Protein AF-A0A447JGP1-F1 (afdb_monomer)

Organism: NCBI:txid1962639

Secondary structure (DSSP, 8-state):
---HHHHHHHHHHHT--EEE--TTS-EEEE-TT--EEEEE-SSSEEEEEEEETTEEEEEEEE--

Nearest PDB structures (foldseek):
  1whz-assembly1_A  TM=3.782E-01  e=6.565E+00  Thermus thermophilus
  8trv-assembly1_A  TM=3.324E-01  e=9.038E+00  Homo sapiens
  5llx-assembly1_A  TM=2.563E-01  e=7.953E+00  Idiomarina sp. A28L

Mean predicted aligned error: 3.6 Å

Structure (mmCIF, N/CA/C/O backbone):
data_AF-A0A447JGP1-F1
#
_entry.id   AF-A0A447JGP1-F1
#
loop_
_atom_site.group_PDB
_atom_site.id
_atom_site.type_symbol
_atom_site.label_atom_id
_atom_site.label_alt_id
_atom_site.label_comp_id
_atom_site.label_asym_id
_atom_site.label_entity_id
_atom_site.label_seq_id
_atom_site.pdbx_PDB_ins_code
_atom_site.Cartn_x
_atom_site.Cartn_y
_atom_site.Cartn_z
_atom_site.occupancy
_atom_site.B_iso_or_equiv
_atom_site.auth_seq_id
_atom_site.auth_comp_id
_atom_site.auth_asym_id
_atom_site.auth_atom_id
_atom_site.pdbx_PDB_model_num
ATOM 1 N N . MET 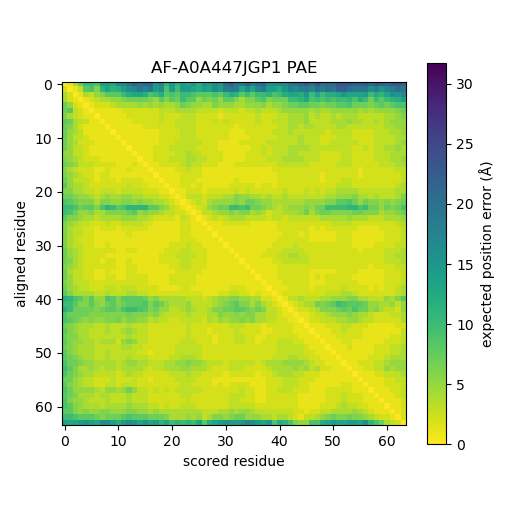A 1 1 ? 17.964 6.951 4.174 1.00 57.38 1 MET A N 1
ATOM 2 C CA . MET A 1 1 ? 16.712 6.166 4.115 1.00 57.38 1 MET A CA 1
ATOM 3 C C . MET A 1 1 ? 16.363 5.775 5.539 1.00 57.38 1 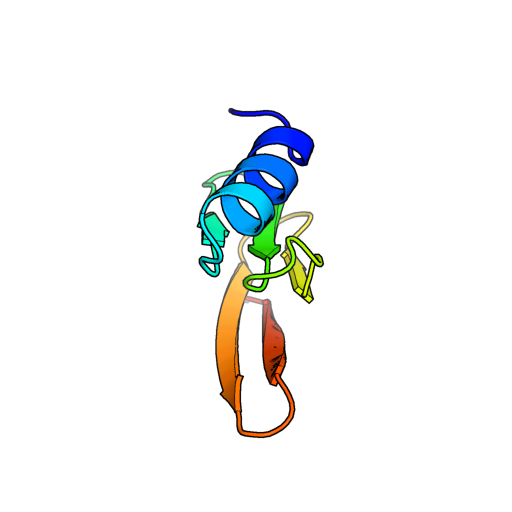M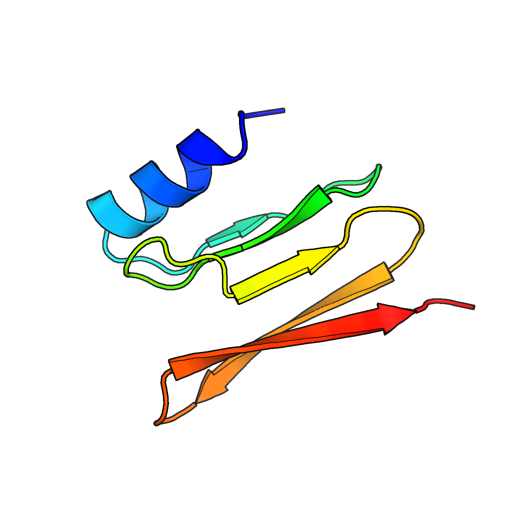ET A C 1
ATOM 5 O O . MET A 1 1 ? 17.243 5.266 6.222 1.00 57.38 1 MET A O 1
ATOM 9 N N . LEU A 1 2 ? 15.167 6.104 6.032 1.00 62.91 2 LEU A N 1
ATOM 10 C CA . LEU A 1 2 ? 14.746 5.658 7.365 1.00 62.91 2 LEU A CA 1
ATOM 11 C C . LEU A 1 2 ? 14.579 4.133 7.343 1.00 62.91 2 LEU A C 1
ATOM 13 O O . LEU A 1 2 ? 14.157 3.574 6.331 1.00 62.91 2 LEU A O 1
ATOM 17 N N . LEU A 1 3 ? 14.937 3.461 8.439 1.00 74.50 3 LEU A N 1
ATOM 18 C CA . LEU A 1 3 ? 14.749 2.015 8.555 1.00 74.50 3 LEU A CA 1
ATOM 19 C C . LEU A 1 3 ? 13.250 1.682 8.420 1.00 74.50 3 LEU A C 1
ATOM 21 O O . LEU A 1 3 ? 12.434 2.433 8.956 1.00 74.50 3 LEU A O 1
ATOM 25 N N . PRO A 1 4 ? 12.863 0.554 7.793 1.00 73.00 4 PRO A N 1
ATOM 26 C CA . PRO A 1 4 ? 11.457 0.153 7.634 1.00 73.00 4 PRO A CA 1
ATOM 27 C C . PRO A 1 4 ? 10.647 0.178 8.940 1.00 73.00 4 PRO A C 1
ATOM 29 O O . PRO A 1 4 ? 9.455 0.472 8.944 1.00 73.00 4 PRO A O 1
ATOM 32 N N . HIS A 1 5 ? 11.317 -0.068 10.068 1.00 83.50 5 HIS A N 1
ATOM 33 C CA . HIS A 1 5 ? 10.724 -0.033 11.401 1.00 83.50 5 HIS A CA 1
ATOM 34 C C . HIS A 1 5 ? 10.234 1.366 11.822 1.00 83.50 5 HIS A C 1
ATOM 36 O O . HIS A 1 5 ? 9.271 1.483 12.572 1.00 83.50 5 HIS A O 1
ATOM 42 N N . ALA A 1 6 ? 10.847 2.439 11.312 1.00 90.81 6 ALA A N 1
ATOM 43 C CA . ALA A 1 6 ? 10.442 3.807 11.628 1.00 90.81 6 ALA A CA 1
ATOM 44 C C . ALA A 1 6 ? 9.049 4.138 11.075 1.00 90.81 6 ALA A C 1
ATOM 46 O O . ALA A 1 6 ? 8.287 4.839 11.735 1.00 90.81 6 ALA A O 1
ATOM 47 N N . TYR A 1 7 ? 8.702 3.615 9.896 1.00 92.06 7 TYR A N 1
ATOM 48 C CA . TYR A 1 7 ? 7.401 3.861 9.272 1.00 92.06 7 TYR A CA 1
ATOM 49 C C . TYR A 1 7 ? 6.275 3.094 9.963 1.00 92.06 7 TYR A C 1
ATOM 51 O O . TYR A 1 7 ? 5.221 3.675 10.195 1.00 92.06 7 TYR A O 1
ATOM 59 N N . ASN A 1 8 ? 6.529 1.851 10.386 1.00 93.06 8 ASN A N 1
ATOM 60 C CA . ASN A 1 8 ? 5.615 1.098 11.250 1.00 93.06 8 ASN A CA 1
ATOM 61 C C . ASN A 1 8 ? 5.323 1.865 12.553 1.00 93.06 8 ASN A C 1
ATOM 63 O O . ASN A 1 8 ? 4.164 2.125 12.865 1.00 93.06 8 ASN A O 1
ATOM 67 N N . VAL A 1 9 ? 6.369 2.288 13.275 1.00 94.31 9 VAL A N 1
ATOM 68 C CA . VAL A 1 9 ? 6.211 3.015 14.545 1.00 94.31 9 VAL A CA 1
ATOM 69 C C . VAL A 1 9 ? 5.497 4.346 14.334 1.00 94.31 9 VAL A C 1
ATOM 71 O O . VAL A 1 9 ? 4.617 4.695 15.115 1.00 94.31 9 VAL A O 1
ATOM 74 N N . PHE 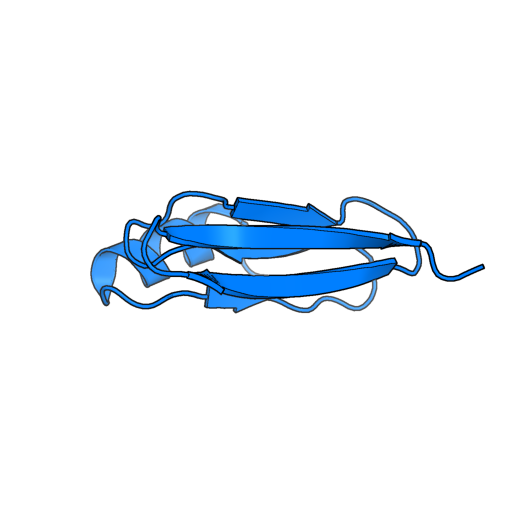A 1 10 ? 5.858 5.095 13.290 1.00 95.19 10 PHE A N 1
ATOM 75 C CA . PHE A 1 10 ? 5.207 6.362 12.965 1.00 95.19 10 PHE A CA 1
ATOM 76 C C . PHE A 1 10 ? 3.719 6.156 12.683 1.00 95.19 10 PHE A C 1
ATOM 78 O O . PHE A 1 10 ? 2.877 6.845 13.252 1.00 95.19 10 PHE A O 1
ATOM 85 N N . SER A 1 11 ? 3.410 5.180 11.839 1.00 95.75 11 SER A N 1
ATOM 86 C CA . SER A 1 11 ? 2.055 4.864 11.424 1.00 95.75 11 SER A CA 1
ATOM 87 C C . SER A 1 11 ? 1.166 4.483 12.611 1.00 95.75 11 SER A C 1
ATOM 89 O O . SER A 1 11 ? 0.163 5.155 12.850 1.00 95.75 11 SER A O 1
ATOM 91 N N . HIS A 1 12 ? 1.612 3.532 13.437 1.00 95.12 12 HIS A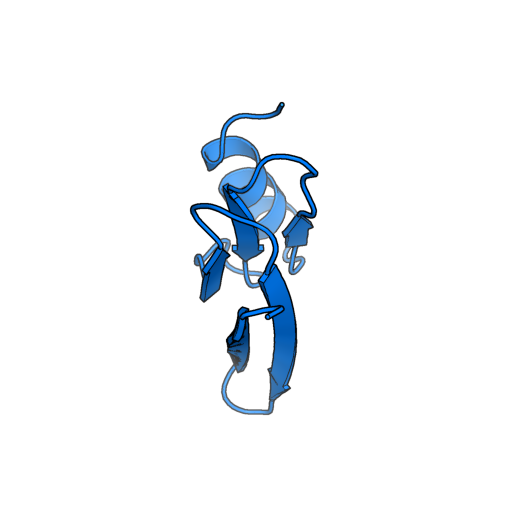 N 1
ATOM 92 C CA . HIS A 1 12 ? 0.911 3.131 14.656 1.00 95.12 12 HIS A CA 1
ATOM 93 C C . HIS A 1 12 ? 0.781 4.286 15.663 1.00 95.12 12 HIS A C 1
ATOM 95 O O . HIS A 1 12 ? -0.272 4.486 16.263 1.00 95.12 12 HIS A O 1
ATOM 101 N N . LYS A 1 13 ? 1.844 5.081 15.860 1.00 97.06 13 LYS A N 1
ATOM 102 C CA . LYS A 1 13 ? 1.849 6.186 16.834 1.00 97.06 13 LYS A CA 1
ATOM 103 C C . LYS A 1 13 ? 0.843 7.281 16.486 1.00 97.06 13 LYS A C 1
ATOM 105 O O . LYS A 1 13 ? 0.257 7.864 17.395 1.00 97.06 13 LYS A O 1
ATOM 110 N N . TYR A 1 14 ? 0.698 7.596 15.204 1.00 97.31 14 TYR A N 1
ATOM 111 C CA . TYR A 1 14 ? -0.163 8.687 14.751 1.00 97.31 14 TYR A CA 1
ATOM 112 C C . TYR A 1 14 ? -1.505 8.209 14.191 1.00 97.31 14 TYR A C 1
ATOM 114 O O . TYR A 1 14 ? -2.316 9.052 13.824 1.00 97.31 14 TYR A O 1
ATOM 122 N N . ALA A 1 15 ? -1.753 6.895 14.159 1.00 96.19 15 ALA A N 1
ATOM 123 C CA . ALA A 1 15 ? -2.940 6.288 13.560 1.00 96.19 15 ALA A CA 1
ATOM 124 C C . ALA A 1 15 ? -3.164 6.751 12.107 1.00 96.19 15 ALA A C 1
ATOM 126 O O . ALA A 1 15 ? -4.273 7.104 11.706 1.00 96.19 15 ALA A O 1
ATOM 127 N N . LEU A 1 16 ? -2.082 6.783 11.320 1.00 96.25 16 LEU A N 1
ATOM 128 C CA . LEU A 1 16 ? -2.092 7.210 9.919 1.00 96.25 16 LEU A CA 1
ATOM 129 C C . LEU A 1 16 ? -1.519 6.120 9.025 1.00 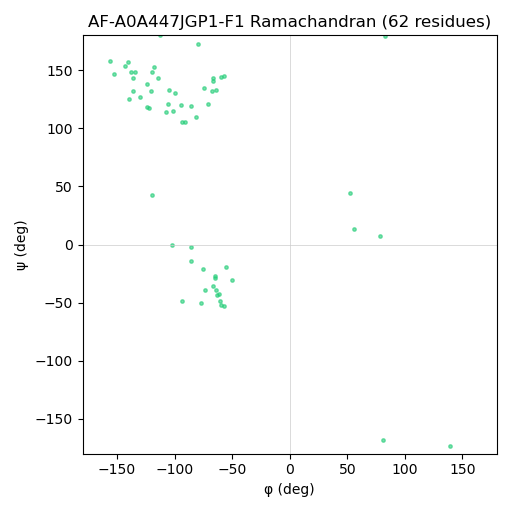96.25 16 LEU A C 1
ATOM 131 O O . LEU A 1 16 ? -0.469 5.551 9.328 1.00 96.25 16 LEU A O 1
ATOM 135 N N . ALA A 1 17 ? -2.154 5.901 7.879 1.00 96.88 17 ALA A N 1
ATOM 136 C CA . ALA A 1 17 ? -1.548 5.123 6.812 1.00 96.88 17 ALA A CA 1
ATOM 137 C C . AL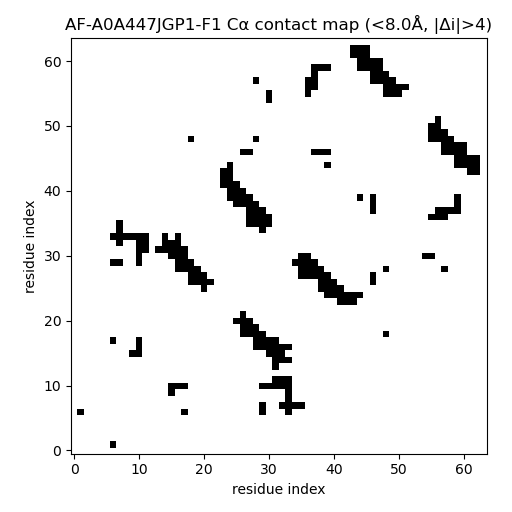A A 1 17 ? -0.338 5.864 6.231 1.00 96.88 17 ALA A C 1
ATOM 139 O O . ALA A 1 17 ? -0.360 7.086 6.056 1.00 96.88 17 ALA A O 1
ATOM 140 N N . VAL A 1 18 ? 0.721 5.122 5.920 1.00 96.31 18 VAL A N 1
ATOM 141 C CA . VAL A 1 18 ? 1.980 5.677 5.414 1.00 96.31 18 VAL A CA 1
ATOM 142 C C . VAL A 1 18 ? 2.325 5.019 4.093 1.00 96.31 18 VAL A C 1
ATOM 144 O O . VAL A 1 18 ? 2.590 3.823 4.052 1.00 96.31 18 VAL A O 1
ATOM 147 N N . LEU A 1 19 ? 2.391 5.820 3.031 1.00 95.25 19 LEU A N 1
ATOM 148 C CA . LEU A 1 19 ? 2.936 5.417 1.740 1.00 95.25 19 LEU A CA 1
ATOM 149 C C . LEU A 1 19 ? 4.353 5.980 1.595 1.00 95.25 19 LEU A C 1
ATOM 151 O O . LEU A 1 19 ? 4.548 7.194 1.540 1.00 95.25 19 LEU A O 1
ATOM 155 N N . MET A 1 20 ? 5.343 5.097 1.530 1.00 93.75 20 MET A N 1
ATOM 156 C CA . MET A 1 20 ? 6.738 5.450 1.301 1.00 93.75 20 MET A CA 1
ATOM 157 C C . MET A 1 20 ? 7.132 5.086 -0.126 1.00 93.75 20 MET A C 1
ATOM 159 O O . MET A 1 20 ? 7.066 3.923 -0.524 1.00 93.75 20 MET A O 1
ATOM 163 N N . ALA A 1 21 ? 7.560 6.093 -0.882 1.00 91.69 21 ALA A N 1
ATOM 164 C CA . ALA A 1 21 ? 8.105 5.931 -2.219 1.00 91.69 21 ALA A CA 1
ATOM 165 C C . ALA A 1 21 ? 9.626 6.092 -2.177 1.00 91.69 21 ALA A C 1
ATOM 167 O O . ALA A 1 21 ? 10.148 7.042 -1.590 1.00 91.69 21 ALA A O 1
ATOM 168 N N . ASN A 1 22 ? 10.334 5.175 -2.827 1.00 88.56 22 ASN A N 1
ATOM 169 C CA . ASN A 1 22 ? 11.782 5.191 -2.922 1.00 88.56 22 ASN A CA 1
ATOM 170 C C . ASN A 1 22 ? 12.244 4.872 -4.350 1.00 88.56 22 ASN A C 1
ATOM 172 O O . ASN A 1 22 ? 11.651 4.049 -5.046 1.00 88.56 22 ASN A O 1
ATOM 176 N N . ALA A 1 23 ? 13.321 5.529 -4.782 1.00 82.75 23 ALA A N 1
ATOM 177 C CA . ALA A 1 23 ? 13.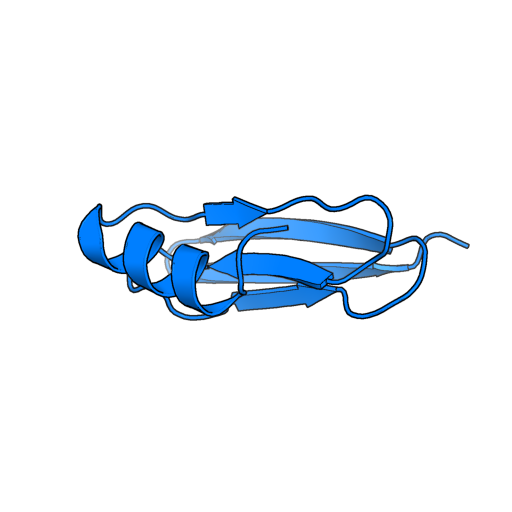822 5.448 -6.154 1.00 82.75 23 ALA A CA 1
ATOM 178 C C . ALA A 1 23 ? 14.550 4.126 -6.465 1.00 82.75 23 ALA A C 1
ATOM 180 O O . ALA A 1 23 ? 14.655 3.746 -7.627 1.00 82.75 23 ALA A O 1
ATOM 181 N N . CYS A 1 24 ? 15.034 3.418 -5.439 1.00 81.50 24 CYS A N 1
ATOM 182 C CA . CYS A 1 24 ? 15.834 2.196 -5.586 1.00 81.50 24 CYS A CA 1
ATOM 183 C C . CYS A 1 24 ? 15.173 0.975 -4.917 1.00 81.50 24 CYS A C 1
ATOM 185 O O . CYS A 1 24 ? 15.848 0.206 -4.235 1.00 81.50 24 CYS A O 1
ATOM 187 N N . GLY A 1 25 ? 13.856 0.811 -5.079 1.00 84.44 25 GLY A N 1
ATOM 188 C CA . GLY A 1 25 ? 13.090 -0.295 -4.487 1.00 84.44 25 GLY A CA 1
ATOM 189 C C . GLY A 1 25 ? 12.723 -0.066 -3.019 1.00 84.44 25 GLY A C 1
ATOM 190 O O . GLY A 1 25 ? 12.840 1.036 -2.502 1.00 84.44 25 GLY A O 1
ATOM 191 N N . SER A 1 26 ? 12.252 -1.098 -2.329 1.00 89.00 26 SER A N 1
ATOM 192 C CA . SER A 1 26 ? 11.741 -1.043 -0.945 1.00 89.00 26 SER A CA 1
ATOM 193 C C . SER A 1 26 ? 10.603 -0.046 -0.665 1.00 89.00 26 SER A C 1
ATOM 195 O O . SER A 1 26 ? 10.311 0.194 0.504 1.00 89.00 26 SER A O 1
ATOM 197 N N . SER A 1 27 ? 9.941 0.519 -1.682 1.00 92.94 27 SER A N 1
ATOM 198 C CA . SER A 1 27 ? 8.709 1.304 -1.490 1.00 92.94 27 SER A CA 1
ATOM 199 C C . SER A 1 27 ? 7.658 0.452 -0.777 1.00 92.94 27 SER A C 1
ATOM 201 O O . SER A 1 27 ? 7.586 -0.755 -1.007 1.00 92.94 27 SER A O 1
ATOM 203 N N . ALA A 1 28 ? 6.841 1.047 0.088 1.00 95.69 28 ALA A N 1
ATOM 204 C CA . ALA A 1 28 ? 5.918 0.287 0.927 1.00 95.69 28 ALA A CA 1
ATOM 205 C C . ALA A 1 28 ? 4.716 1.108 1.395 1.00 95.69 28 ALA A C 1
ATOM 207 O O . ALA A 1 28 ? 4.784 2.334 1.479 1.00 95.69 28 ALA A O 1
ATOM 208 N N . LEU A 1 29 ? 3.643 0.403 1.747 1.00 97.00 29 LEU A N 1
ATOM 209 C CA . LEU A 1 29 ? 2.453 0.945 2.392 1.00 97.00 29 LEU A CA 1
ATOM 210 C C . LEU A 1 29 ? 2.232 0.256 3.738 1.00 97.00 29 LEU A C 1
ATOM 212 O O . LEU A 1 29 ? 2.212 -0.975 3.807 1.00 97.00 29 LEU A O 1
ATOM 216 N N . TRP A 1 30 ? 1.998 1.055 4.774 1.00 97.56 30 TRP A N 1
ATOM 217 C CA . TRP A 1 30 ? 1.493 0.606 6.069 1.00 97.56 30 TRP A CA 1
ATOM 218 C C . TRP A 1 30 ? 0.102 1.186 6.327 1.00 97.56 30 TRP A C 1
ATOM 220 O O . TRP A 1 30 ? -0.155 2.333 5.952 1.00 97.56 30 TRP A O 1
ATOM 230 N N . ASP A 1 31 ? -0.779 0.412 6.958 1.00 97.38 31 ASP A N 1
ATOM 231 C CA . ASP A 1 31 ? -2.069 0.907 7.454 1.00 97.38 31 ASP A CA 1
ATOM 232 C C . ASP A 1 31 ? -1.925 1.652 8.779 1.00 97.38 31 ASP A C 1
ATOM 234 O O . ASP A 1 31 ? -0.874 1.601 9.393 1.00 97.38 31 ASP A O 1
ATOM 238 N N . GLU A 1 32 ? -2.989 2.289 9.265 1.00 96.88 32 GLU A N 1
ATOM 239 C CA . GLU A 1 32 ? -3.007 3.040 10.526 1.00 96.88 32 GLU A CA 1
ATOM 240 C C . GLU A 1 32 ? -2.571 2.270 11.790 1.00 96.88 32 GLU A C 1
ATOM 242 O O . GLU A 1 32 ? -2.212 2.902 12.783 1.00 96.88 32 GLU A O 1
ATOM 247 N N . SER A 1 33 ? -2.575 0.934 11.783 1.00 96.25 33 SER A N 1
ATOM 248 C CA . SER A 1 33 ? -2.080 0.114 12.899 1.00 96.25 33 SER A CA 1
ATOM 249 C C . SER A 1 33 ? -0.568 -0.138 12.824 1.00 96.25 33 SER A C 1
ATOM 251 O O . SER A 1 33 ? 0.018 -0.771 13.704 1.00 96.25 33 SER A O 1
ATOM 253 N N . GLY A 1 34 ? 0.085 0.361 11.774 1.00 96.06 34 GLY A N 1
ATOM 254 C CA . GLY A 1 34 ? 1.462 0.046 11.430 1.00 96.06 34 GLY A CA 1
ATOM 255 C C . GLY A 1 34 ? 1.615 -1.308 10.736 1.00 96.06 34 GLY A C 1
ATOM 256 O O . GLY A 1 34 ? 2.751 -1.740 10.521 1.00 96.06 34 GLY A O 1
ATOM 257 N N . GLN A 1 35 ? 0.538 -2.001 10.365 1.00 95.94 35 GLN A N 1
ATOM 258 C CA . GLN A 1 35 ? 0.645 -3.257 9.628 1.00 95.94 35 GLN A CA 1
ATOM 259 C C . GLN A 1 35 ? 1.189 -2.983 8.224 1.00 95.94 35 GLN A C 1
ATOM 261 O O . GLN A 1 35 ? 0.718 -2.089 7.526 1.00 95.94 35 GLN A O 1
ATOM 266 N N . LEU A 1 36 ? 2.195 -3.752 7.797 1.00 96.50 36 LEU A N 1
ATOM 267 C CA . LEU A 1 36 ? 2.690 -3.687 6.423 1.00 96.50 36 LEU A CA 1
ATOM 268 C C . LEU A 1 36 ? 1.649 -4.308 5.485 1.00 96.50 36 LEU A C 1
ATOM 270 O O . LEU A 1 36 ? 1.336 -5.489 5.620 1.00 96.50 36 LEU A O 1
ATOM 274 N N . ILE A 1 37 ? 1.164 -3.522 4.528 1.00 97.50 37 ILE A N 1
ATOM 275 C CA . ILE A 1 37 ? 0.142 -3.936 3.560 1.00 97.50 37 ILE A CA 1
ATOM 276 C C . ILE A 1 37 ? 0.787 -4.452 2.279 1.00 97.50 37 ILE A C 1
ATOM 278 O O . ILE A 1 37 ? 0.445 -5.525 1.795 1.00 97.50 37 ILE A O 1
ATOM 282 N N . VAL A 1 38 ? 1.747 -3.705 1.732 1.00 96.25 38 VAL A N 1
ATOM 283 C CA . VAL A 1 38 ? 2.466 -4.095 0.514 1.00 96.25 38 VAL A CA 1
ATOM 284 C C . VAL A 1 38 ? 3.863 -3.485 0.501 1.00 96.25 38 VAL A C 1
ATOM 286 O O . VAL A 1 38 ? 4.074 -2.383 1.011 1.00 96.25 38 VAL A O 1
ATOM 289 N N . ARG A 1 39 ? 4.829 -4.202 -0.083 1.00 95.06 39 ARG A N 1
ATOM 290 C CA . ARG A 1 39 ? 6.211 -3.745 -0.253 1.00 95.06 39 ARG A CA 1
ATOM 291 C C . ARG A 1 39 ? 6.747 -4.152 -1.620 1.00 95.06 39 ARG A C 1
ATOM 293 O O . ARG A 1 39 ? 6.749 -5.328 -1.961 1.00 95.06 39 ARG A O 1
ATOM 300 N N . ALA A 1 40 ? 7.230 -3.176 -2.375 1.00 92.94 40 ALA A N 1
ATOM 301 C CA . ALA A 1 40 ? 7.903 -3.370 -3.649 1.00 92.94 40 ALA A CA 1
ATOM 302 C C . ALA A 1 40 ? 9.410 -3.505 -3.406 1.00 92.94 40 ALA A C 1
ATOM 304 O O . ALA A 1 40 ? 10.073 -2.514 -3.119 1.00 92.94 40 ALA A O 1
ATOM 305 N N . ASP A 1 41 ? 9.952 -4.719 -3.499 1.00 86.50 41 ASP A N 1
ATOM 306 C CA . ASP A 1 41 ? 11.326 -5.006 -3.067 1.00 86.50 41 ASP A CA 1
ATOM 307 C C . ASP A 1 41 ? 12.399 -4.526 -4.055 1.00 86.50 41 ASP A C 1
ATOM 309 O O . ASP A 1 41 ? 13.321 -3.815 -3.647 1.00 86.50 41 ASP A O 1
ATOM 313 N N . CYS A 1 42 ? 12.287 -4.854 -5.346 1.00 86.38 42 CYS A N 1
ATOM 314 C CA . CYS A 1 42 ? 13.310 -4.525 -6.342 1.00 86.38 42 CYS A CA 1
ATOM 315 C C . CYS A 1 42 ? 12.737 -4.137 -7.713 1.00 86.38 42 CYS A C 1
ATOM 317 O O . CYS A 1 42 ? 11.661 -4.579 -8.108 1.00 86.38 42 CYS A O 1
ATOM 319 N N . GLY A 1 43 ? 13.507 -3.334 -8.454 1.00 85.94 43 GLY A N 1
ATOM 320 C CA . GLY A 1 43 ? 13.170 -2.897 -9.809 1.00 85.94 43 GLY A CA 1
ATOM 321 C C . GLY A 1 43 ? 12.216 -1.703 -9.874 1.00 85.94 43 GLY A C 1
ATOM 322 O O . GLY A 1 43 ? 11.794 -1.145 -8.859 1.00 85.94 43 GLY A O 1
ATOM 323 N N . SER A 1 44 ? 11.906 -1.295 -11.103 1.00 88.50 44 SER A N 1
ATOM 324 C CA . SER A 1 44 ? 10.928 -0.248 -11.395 1.00 88.50 44 SER A CA 1
ATOM 325 C C . SER A 1 44 ? 9.521 -0.838 -11.346 1.00 88.50 44 SER A C 1
ATOM 327 O O . SER A 1 44 ? 9.134 -1.633 -12.200 1.00 88.50 44 SER A O 1
ATOM 329 N N . LEU A 1 45 ? 8.763 -0.462 -10.321 1.00 90.50 45 LEU A N 1
ATOM 330 C CA . LEU A 1 45 ? 7.430 -0.985 -10.035 1.00 90.50 45 LEU A CA 1
ATOM 331 C C . LEU A 1 45 ? 6.492 0.176 -9.696 1.00 90.50 45 LEU A C 1
ATOM 333 O O . LEU A 1 45 ? 6.917 1.164 -9.094 1.00 90.50 45 LEU A O 1
ATOM 337 N N . LEU A 1 46 ? 5.213 0.033 -10.032 1.00 92.06 46 LEU A N 1
ATOM 338 C CA . LEU A 1 46 ? 4.152 0.874 -9.496 1.00 92.06 46 LEU A CA 1
ATOM 339 C C . LEU A 1 46 ? 3.536 0.164 -8.289 1.00 92.06 46 LEU A C 1
ATOM 341 O O . LEU A 1 46 ? 3.011 -0.938 -8.409 1.00 92.06 46 LEU A O 1
ATOM 345 N N . LEU A 1 47 ? 3.605 0.803 -7.125 1.00 94.56 47 LEU A N 1
ATOM 346 C CA . LEU A 1 47 ? 2.927 0.352 -5.914 1.00 94.56 47 LEU A CA 1
ATOM 347 C C . LEU A 1 47 ? 1.643 1.160 -5.754 1.00 94.56 47 LEU A C 1
ATOM 349 O O . LEU A 1 47 ? 1.676 2.390 -5.821 1.00 94.56 47 LEU A O 1
ATOM 353 N N . THR A 1 48 ? 0.525 0.477 -5.533 1.00 95.19 48 THR A N 1
ATOM 354 C CA . THR A 1 48 ? -0.771 1.121 -5.301 1.00 95.19 48 THR A CA 1
ATOM 355 C C . THR A 1 48 ? -1.307 0.781 -3.917 1.00 95.19 48 THR A C 1
ATOM 357 O O . THR A 1 48 ? -0.968 -0.251 -3.338 1.00 95.19 48 THR A O 1
ATOM 360 N N . GLY A 1 49 ? -2.125 1.683 -3.382 1.00 95.81 49 GLY A N 1
ATOM 361 C CA . GLY A 1 49 ? -2.820 1.520 -2.114 1.00 95.81 49 GLY A CA 1
ATOM 362 C C . GLY A 1 49 ? -4.260 1.986 -2.252 1.00 95.81 49 GLY A C 1
ATOM 363 O O . GLY A 1 49 ? -4.502 3.073 -2.776 1.00 95.81 49 GLY A O 1
ATOM 364 N N . LEU A 1 50 ? -5.206 1.182 -1.774 1.00 96.62 50 LEU A N 1
ATOM 365 C CA . LEU A 1 50 ? -6.629 1.502 -1.782 1.00 96.62 50 LEU A CA 1
ATOM 366 C C . LEU A 1 50 ? -7.224 1.269 -0.395 1.00 96.62 50 LEU A C 1
ATOM 368 O O . LEU A 1 50 ? -7.113 0.174 0.159 1.00 96.62 50 LEU A O 1
ATOM 372 N N . ARG A 1 51 ? -7.901 2.282 0.155 1.00 96.69 51 ARG A N 1
ATOM 373 C CA . ARG A 1 51 ? -8.704 2.114 1.370 1.00 96.69 51 ARG A CA 1
ATOM 374 C C . ARG A 1 51 ? -10.098 1.621 0.997 1.00 96.69 51 ARG A C 1
ATOM 376 O O . ARG A 1 51 ? -10.838 2.306 0.297 1.00 96.69 51 ARG A O 1
ATOM 383 N N . THR A 1 52 ? -10.448 0.440 1.490 1.00 96.12 52 THR A N 1
ATOM 384 C CA . THR A 1 52 ? -11.769 -0.190 1.334 1.00 96.12 52 THR A CA 1
ATOM 385 C C . THR A 1 52 ? -12.486 -0.264 2.681 1.00 96.12 52 THR A C 1
ATOM 387 O O . THR A 1 52 ? -11.925 0.144 3.698 1.00 96.12 52 THR A O 1
ATOM 390 N N . THR A 1 53 ? -13.703 -0.808 2.726 1.00 96.19 53 THR A N 1
ATOM 391 C CA . THR A 1 53 ? -14.399 -1.097 3.993 1.00 96.19 53 THR A CA 1
ATOM 392 C C . THR A 1 53 ? -13.690 -2.163 4.830 1.00 96.19 53 THR A C 1
ATOM 394 O O . THR A 1 53 ? -13.797 -2.137 6.051 1.00 96.19 53 THR A O 1
ATOM 397 N N . GLU A 1 54 ? -12.936 -3.065 4.198 1.00 95.06 54 GLU A N 1
ATOM 398 C CA . GLU A 1 54 ? -12.235 -4.176 4.863 1.00 95.06 54 GLU A CA 1
ATOM 399 C C . GLU A 1 54 ? -10.857 -3.784 5.409 1.00 95.06 54 GLU A C 1
ATOM 401 O O . GLU A 1 54 ? -10.279 -4.511 6.208 1.00 95.06 54 GLU A O 1
ATOM 406 N N . GLY A 1 55 ? -10.325 -2.633 4.998 1.00 96.00 55 GLY A N 1
ATOM 407 C CA . GLY A 1 55 ? -8.967 -2.225 5.347 1.00 96.00 55 GLY A CA 1
ATOM 408 C C . GLY A 1 55 ? -8.240 -1.571 4.183 1.00 96.00 55 GLY A C 1
ATOM 409 O O . GLY A 1 55 ? -8.819 -1.309 3.119 1.00 96.00 55 GLY A O 1
ATOM 410 N N . TRP A 1 56 ? -6.957 -1.302 4.398 1.00 97.75 56 TRP A N 1
ATOM 411 C CA . TRP A 1 56 ? -6.041 -0.986 3.313 1.00 97.75 56 TRP A CA 1
ATOM 412 C C . TRP A 1 56 ? -5.699 -2.246 2.534 1.00 97.75 56 TRP A C 1
ATOM 414 O O . TRP A 1 56 ? -5.381 -3.284 3.104 1.00 97.75 56 TRP A O 1
ATOM 424 N N . GLN A 1 57 ? -5.736 -2.122 1.217 1.00 97.38 57 GLN A N 1
ATOM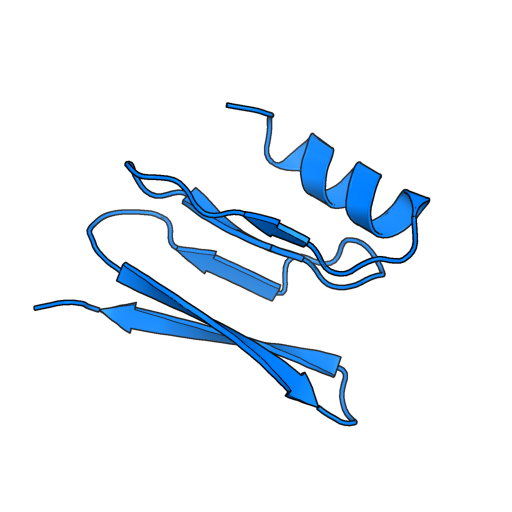 425 C CA . GLN A 1 57 ? -5.263 -3.132 0.288 1.00 97.38 57 GLN A CA 1
ATOM 426 C C . GLN A 1 57 ? -4.146 -2.523 -0.548 1.00 97.38 57 GLN A C 1
ATOM 428 O O . GLN A 1 57 ? -4.139 -1.313 -0.798 1.00 97.38 57 GLN A O 1
ATOM 433 N N . GLY A 1 58 ? -3.194 -3.350 -0.959 1.00 96.00 58 GLY A N 1
ATOM 434 C CA . GLY A 1 58 ? -2.051 -2.907 -1.737 1.00 96.00 58 GLY A CA 1
ATOM 435 C C . GLY A 1 58 ? -1.729 -3.878 -2.855 1.00 96.00 58 GLY A C 1
ATOM 436 O O . GLY A 1 58 ? -1.946 -5.079 -2.715 1.00 96.00 58 GLY A O 1
ATOM 437 N N . ASP A 1 59 ? -1.209 -3.340 -3.952 1.00 96.00 59 ASP A N 1
ATOM 438 C CA . ASP A 1 59 ? -0.842 -4.119 -5.132 1.00 96.00 59 ASP A CA 1
ATOM 439 C C . ASP A 1 59 ? 0.471 -3.612 -5.745 1.00 96.00 59 ASP A C 1
ATOM 441 O O . ASP A 1 59 ? 0.866 -2.454 -5.547 1.00 96.00 59 ASP A O 1
ATOM 445 N N . ILE A 1 60 ? 1.146 -4.489 -6.486 1.00 94.81 60 ILE A N 1
ATOM 446 C CA . ILE A 1 60 ? 2.407 -4.228 -7.180 1.00 94.81 60 ILE A CA 1
ATOM 447 C C . ILE A 1 60 ? 2.208 -4.499 -8.663 1.00 94.81 60 ILE A C 1
ATOM 449 O O . ILE A 1 60 ? 2.008 -5.633 -9.090 1.00 94.81 60 ILE A O 1
ATOM 453 N N . ILE A 1 61 ? 2.367 -3.453 -9.461 1.00 93.62 61 ILE A N 1
ATOM 454 C CA . ILE A 1 61 ? 2.241 -3.506 -10.910 1.00 93.62 61 ILE A CA 1
ATOM 455 C C . ILE A 1 61 ? 3.647 -3.377 -11.515 1.00 93.62 61 ILE A C 1
ATOM 457 O O . ILE A 1 61 ? 4.282 -2.325 -11.379 1.00 93.62 61 ILE A O 1
ATOM 461 N N . PRO A 1 62 ? 4.169 -4.425 -12.179 1.00 88.81 62 PRO A N 1
ATOM 462 C CA . PRO A 1 62 ? 5.448 -4.351 -12.869 1.00 88.81 62 PRO A CA 1
ATOM 463 C C . PRO A 1 62 ? 5.408 -3.356 -14.027 1.00 88.81 62 PRO A C 1
ATOM 465 O O . PRO A 1 62 ? 4.501 -3.406 -14.857 1.00 88.81 62 PRO A O 1
ATOM 468 N N . LEU A 1 63 ? 6.416 -2.489 -14.113 1.00 85.62 63 LEU A N 1
ATOM 469 C CA . LEU A 1 63 ? 6.605 -1.605 -15.259 1.00 85.62 63 LEU A CA 1
ATOM 470 C C . LEU A 1 63 ? 7.562 -2.311 -16.225 1.00 85.62 63 LEU A C 1
ATOM 472 O O . LEU A 1 63 ? 8.743 -2.471 -15.921 1.00 85.62 63 LEU A O 1
ATOM 476 N N . ARG A 1 64 ? 7.022 -2.828 -17.330 1.00 77.44 64 ARG A N 1
ATOM 477 C CA . ARG A 1 64 ? 7.803 -3.393 -18.438 1.00 77.44 64 ARG A CA 1
ATOM 478 C C . ARG A 1 64 ? 8.113 -2.318 -19.464 1.00 77.44 64 ARG A C 1
ATOM 480 O O . ARG A 1 64 ? 7.218 -1.475 -19.689 1.00 77.44 64 ARG A O 1
#

Radius of gyration: 11.54 Å; Cα contacts (8 Å, |Δi|>4): 130; chains: 1; bounding box: 31×14×35 Å

Foldseek 3Di:
DDDLVVQLCVLLVVLAWDFADDPAFQTFIAGSNSHTADGTHGDDWDKDWDQDPVGIHIDIHDDD

Solvent-accessible surface area (backbone atoms only — not comparable to full-atom values): 3812 Å² total; per-residue (Å²): 132,82,59,77,64,56,57,30,52,50,11,39,74,68,59,33,65,43,80,47,83,52,96,84,22,63,22,33,34,28,33,35,78,22,48,79,57,36,71,48,67,72,68,70,62,47,76,48,77,47,82,55,97,91,41,70,45,49,50,79,45,79,64,128

Sequence (64 aa):
MLLPHAYNVFSHKYALAVLMANACGSSALWDESGQLIVRADCGSLLLTGLRTTEGWQGDIIPLR

pLDDT: mean 91.53, std 8.0, range [57.38, 97.75]